Protein AF-A0AAN7NB11-F1 (afdb_monomer_lite)

Secondary structure (DSSP, 8-state):
-HHHHHHHHTTTS--HHHHHHHHHHHHHHHHHHHHHHHHHHHHHHHTS--HHHHHHHHHHHHHHHHHHHHHHHHHHHHHHHHH-TT-HHHHHHHHHHHHHHHHHHHHHHHHHHHHHHHHH---

Sequence (123 aa):
MQGHRAYLSSAPHYDFPRYRQLVHEITLAFSGISREVLHIAGRLRDELARPDLAQHLARLQEREQEKLQLTAQLQLARQQAQDQPDADAHQQEVRELKHKLIKTIEAISEILQDLKYDSEEVE

Structure (mmCIF, N/CA/C/O backbone):
data_AF-A0AAN7NB11-F1
#
_entry.id   AF-A0AAN7NB11-F1
#
loop_
_atom_site.group_PDB
_atom_site.id
_atom_site.type_symbol
_atom_site.label_atom_id
_atom_site.label_alt_id
_atom_site.label_comp_id
_atom_site.label_asym_id
_atom_site.label_entity_id
_atom_site.label_seq_id
_atom_site.pdbx_PDB_ins_code
_atom_site.Cartn_x
_atom_site.Cartn_y
_atom_site.Cartn_z
_atom_site.occupancy
_atom_site.B_iso_or_equiv
_atom_site.auth_seq_id
_atom_site.auth_comp_id
_atom_site.auth_asym_id
_atom_site.auth_atom_id
_atom_site.pdbx_PDB_model_num
ATOM 1 N N . MET A 1 1 ? 7.996 -6.768 -4.595 1.00 60.97 1 MET A N 1
ATOM 2 C CA . MET A 1 1 ? 7.052 -7.625 -5.346 1.00 60.97 1 MET A CA 1
ATOM 3 C C . MET A 1 1 ? 7.828 -8.620 -6.202 1.00 60.97 1 MET A C 1
ATOM 5 O O . MET A 1 1 ? 8.400 -8.217 -7.209 1.00 60.97 1 MET A O 1
ATOM 9 N N . GLN A 1 2 ? 7.893 -9.894 -5.796 1.00 74.81 2 GLN A N 1
ATOM 10 C CA . GLN A 1 2 ? 8.533 -10.951 -6.600 1.00 74.81 2 GLN A CA 1
ATOM 11 C C . GLN A 1 2 ? 7.797 -11.177 -7.934 1.00 74.81 2 GLN A C 1
ATOM 13 O O . GLN A 1 2 ? 8.450 -11.359 -8.955 1.00 74.81 2 GLN A O 1
ATOM 18 N N . GLY A 1 3 ? 6.465 -11.036 -7.947 1.00 82.38 3 GLY A N 1
ATOM 19 C CA . GLY A 1 3 ? 5.634 -11.164 -9.150 1.00 82.38 3 GLY A CA 1
ATOM 20 C C . GLY A 1 3 ? 6.011 -10.221 -10.293 1.00 82.38 3 GLY A C 1
ATOM 21 O O . GLY A 1 3 ? 6.249 -10.672 -11.405 1.00 82.38 3 GLY A O 1
ATOM 22 N N . HIS A 1 4 ? 6.148 -8.920 -10.017 1.00 85.38 4 HIS A N 1
ATOM 23 C CA . HIS A 1 4 ? 6.546 -7.948 -11.044 1.00 85.38 4 HIS A CA 1
ATOM 24 C C . HIS A 1 4 ? 7.981 -8.173 -11.545 1.00 85.38 4 HIS A C 1
ATOM 26 O O . HIS A 1 4 ? 8.272 -7.962 -12.715 1.00 85.38 4 HIS A O 1
ATOM 32 N N . ARG A 1 5 ? 8.895 -8.640 -10.681 1.00 83.88 5 ARG A N 1
ATOM 33 C CA . ARG A 1 5 ? 10.259 -8.989 -11.108 1.00 83.88 5 ARG A CA 1
ATOM 34 C C . ARG A 1 5 ? 10.254 -10.199 -12.046 1.00 83.88 5 ARG A C 1
ATOM 36 O O . ARG A 1 5 ? 10.965 -10.172 -13.042 1.00 83.88 5 ARG A O 1
ATOM 43 N N . ALA A 1 6 ? 9.444 -11.216 -11.743 1.00 85.88 6 ALA A N 1
ATOM 44 C CA . ALA A 1 6 ? 9.254 -12.374 -12.614 1.00 85.88 6 ALA A CA 1
ATOM 45 C C . ALA A 1 6 ? 8.643 -11.966 -13.968 1.00 85.88 6 ALA A C 1
ATOM 47 O O . ALA A 1 6 ? 9.131 -12.391 -15.012 1.00 85.88 6 ALA A O 1
ATOM 48 N N . TYR A 1 7 ? 7.651 -11.068 -13.953 1.00 88.00 7 TYR A N 1
ATOM 49 C CA . TYR A 1 7 ? 7.076 -10.478 -15.164 1.00 88.00 7 TYR A CA 1
ATOM 50 C C . TYR A 1 7 ? 8.137 -9.758 -16.010 1.00 88.00 7 TYR A C 1
ATOM 52 O O . TYR A 1 7 ? 8.332 -10.116 -17.168 1.00 88.00 7 TYR A O 1
ATOM 60 N N . LEU A 1 8 ? 8.908 -8.831 -15.430 1.00 87.19 8 LEU A N 1
ATOM 61 C CA . LEU A 1 8 ? 9.963 -8.120 -16.166 1.00 87.19 8 LEU A CA 1
ATOM 62 C C . 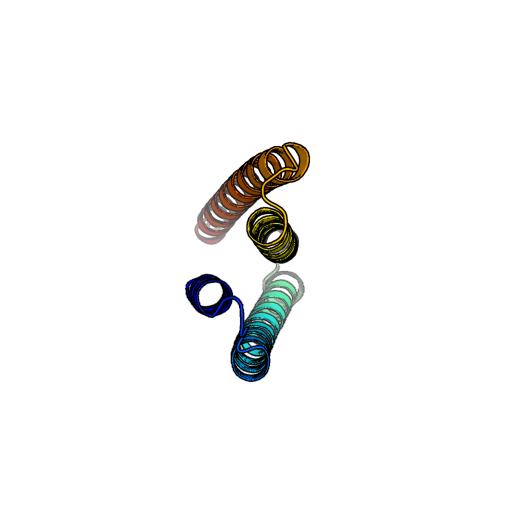LEU A 1 8 ? 11.059 -9.050 -16.705 1.00 87.19 8 LE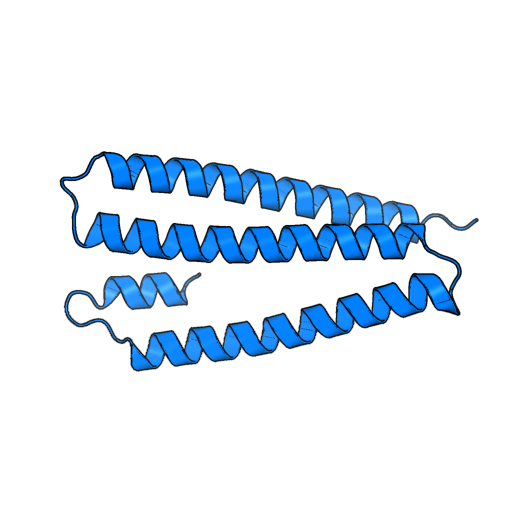U A C 1
ATOM 64 O O . LEU A 1 8 ? 11.594 -8.794 -17.780 1.00 87.19 8 LEU A O 1
ATOM 68 N N . SER A 1 9 ? 11.374 -10.139 -15.995 1.00 86.62 9 SER A N 1
ATOM 69 C CA . SER A 1 9 ? 12.369 -11.121 -16.449 1.00 86.62 9 SER A CA 1
ATOM 70 C C . SER A 1 9 ? 11.917 -11.973 -17.637 1.00 86.62 9 SER A C 1
ATOM 72 O O . SER A 1 9 ? 12.752 -12.628 -18.249 1.00 86.62 9 SER A O 1
ATOM 74 N N . SER A 1 10 ? 10.621 -11.961 -17.973 1.00 86.00 10 SER A N 1
ATOM 75 C CA . SER A 1 10 ? 10.086 -12.651 -19.157 1.00 86.00 10 SER A CA 1
ATOM 76 C C . SER A 1 10 ? 10.224 -11.847 -20.458 1.00 86.00 10 SER A C 1
ATOM 78 O O . SER A 1 10 ? 9.790 -12.304 -21.512 1.00 86.00 10 SER A O 1
ATOM 80 N N . ALA A 1 11 ? 10.858 -10.668 -20.414 1.00 82.12 11 ALA A N 1
ATOM 81 C CA . ALA A 1 11 ? 11.129 -9.866 -21.602 1.00 82.12 11 ALA A CA 1
ATOM 82 C C . ALA A 1 11 ? 11.929 -10.649 -22.674 1.00 82.12 11 ALA A C 1
ATOM 84 O O . ALA A 1 11 ? 12.807 -11.445 -22.333 1.00 82.12 11 ALA A O 1
ATOM 85 N N . PRO A 1 12 ? 11.665 -10.417 -23.975 1.00 80.88 12 PRO A N 1
ATOM 86 C CA . PRO A 1 12 ? 10.644 -9.510 -24.514 1.00 80.88 12 PRO A CA 1
ATOM 87 C C . PRO A 1 12 ? 9.221 -10.111 -24.536 1.00 80.88 12 PRO A C 1
ATOM 89 O O . PRO A 1 12 ? 8.258 -9.394 -24.791 1.00 80.88 12 PRO A O 1
ATOM 92 N N . HIS A 1 13 ? 9.062 -11.410 -24.260 1.00 87.25 13 HIS A N 1
ATOM 93 C CA . HIS A 1 13 ? 7.782 -12.128 -24.324 1.00 87.25 13 HIS A CA 1
ATOM 94 C C . HIS A 1 13 ? 7.068 -12.130 -22.969 1.00 87.25 13 HIS A C 1
ATOM 96 O O . HIS A 1 13 ? 6.939 -13.162 -22.309 1.00 87.25 13 HIS A O 1
ATOM 102 N N . TYR A 1 14 ? 6.613 -10.949 -22.560 1.00 86.38 14 TYR A N 1
ATOM 103 C CA . TYR A 1 14 ? 5.944 -10.736 -21.283 1.00 86.38 14 TYR A CA 1
ATOM 104 C C . TYR A 1 14 ? 4.758 -11.695 -21.047 1.00 86.38 14 TYR A C 1
ATOM 106 O O . TYR A 1 14 ? 3.793 -11.704 -21.813 1.00 86.38 14 TYR A O 1
ATOM 114 N N . ASP A 1 15 ? 4.775 -12.444 -19.936 1.00 89.94 15 ASP A N 1
ATOM 115 C CA . ASP A 1 15 ? 3.644 -13.287 -19.502 1.00 89.94 15 ASP A CA 1
ATOM 116 C C . ASP A 1 15 ? 2.571 -12.442 -18.790 1.00 89.94 15 ASP A C 1
ATOM 118 O O . ASP A 1 15 ? 2.385 -12.469 -17.565 1.00 89.94 15 ASP A O 1
ATOM 122 N N . PHE A 1 16 ? 1.886 -11.617 -19.582 1.00 88.31 16 PHE A N 1
ATOM 123 C CA . PHE A 1 16 ? 0.832 -10.730 -19.099 1.00 88.31 16 PHE A CA 1
ATOM 124 C C . PHE A 1 16 ? -0.364 -11.471 -18.472 1.00 88.31 16 PHE A C 1
ATOM 126 O O . PHE A 1 16 ? -0.829 -11.013 -17.425 1.00 88.31 16 PHE A O 1
ATOM 133 N N . PRO A 1 17 ? -0.868 -12.601 -19.021 1.00 91.50 17 PRO A N 1
ATOM 134 C CA . PRO A 1 17 ? -1.971 -13.338 -18.403 1.00 91.50 17 PRO A CA 1
ATOM 135 C C . PRO A 1 17 ? -1.665 -13.776 -16.969 1.00 91.50 17 PRO A C 1
ATOM 137 O O . PRO A 1 17 ? -2.463 -13.512 -16.065 1.00 91.50 17 PRO A O 1
ATOM 140 N N . ARG A 1 18 ? -0.486 -14.367 -16.732 1.00 89.38 18 ARG A N 1
ATOM 141 C CA . ARG A 1 18 ? -0.074 -14.801 -15.393 1.00 89.38 18 ARG A CA 1
ATOM 142 C C . ARG A 1 18 ? 0.118 -13.625 -14.444 1.00 89.38 18 ARG A C 1
ATOM 144 O O . ARG A 1 18 ? -0.313 -13.682 -13.293 1.00 89.38 18 ARG A O 1
ATOM 151 N N . TYR A 1 19 ? 0.748 -12.549 -14.916 1.00 88.50 19 TYR A N 1
ATOM 152 C CA . TYR A 1 19 ? 0.949 -11.353 -14.102 1.00 88.50 19 TYR A CA 1
ATOM 153 C C . TYR A 1 19 ? -0.380 -10.692 -13.716 1.00 88.50 19 TYR A C 1
ATOM 155 O O . TYR A 1 19 ? -0.581 -10.347 -12.552 1.00 88.50 19 TYR A O 1
ATOM 163 N N . ARG A 1 20 ? -1.320 -10.580 -14.661 1.00 90.38 20 ARG A N 1
ATOM 164 C CA . ARG A 1 20 ? -2.659 -10.032 -14.419 1.00 90.38 20 ARG A CA 1
ATOM 165 C C . ARG A 1 20 ? -3.420 -10.841 -13.374 1.00 90.38 20 ARG A C 1
ATOM 167 O O . ARG A 1 20 ? -4.044 -10.241 -12.502 1.00 90.38 20 ARG A O 1
ATOM 174 N N . GLN A 1 21 ? -3.373 -12.171 -13.452 1.00 91.62 21 GLN A N 1
ATOM 175 C CA . GLN A 1 21 ? -4.021 -13.030 -12.462 1.00 91.62 21 GLN A CA 1
ATOM 176 C C . GLN A 1 21 ? -3.439 -12.795 -11.063 1.00 91.62 21 GLN A C 1
ATOM 178 O O . GLN A 1 21 ? -4.191 -12.550 -10.123 1.00 91.62 21 GLN A O 1
ATOM 183 N N . LEU A 1 22 ? -2.109 -12.764 -10.943 1.00 89.88 22 LEU A N 1
ATOM 184 C CA . LEU A 1 22 ? -1.440 -12.488 -9.673 1.00 89.88 22 LEU A CA 1
ATOM 185 C C . LEU A 1 22 ? -1.822 -11.114 -9.099 1.00 89.88 22 LEU A C 1
ATOM 187 O O . LEU A 1 22 ? -2.106 -10.997 -7.909 1.00 89.88 22 LEU A O 1
ATOM 191 N N . VAL A 1 23 ? -1.836 -10.067 -9.933 1.00 89.06 23 VAL A N 1
ATOM 192 C CA . VAL A 1 23 ? -2.265 -8.723 -9.514 1.00 89.06 23 VAL A CA 1
ATOM 193 C C . VAL A 1 23 ? -3.707 -8.757 -9.020 1.00 89.06 23 VAL A C 1
ATOM 195 O O . VAL A 1 23 ? -3.987 -8.214 -7.957 1.00 89.06 23 VAL A O 1
ATOM 198 N N . HIS A 1 24 ? -4.603 -9.427 -9.745 1.00 89.00 24 HIS A N 1
ATOM 199 C CA . HIS A 1 24 ? -6.007 -9.536 -9.366 1.00 89.00 24 HIS A CA 1
ATOM 200 C C . HIS A 1 24 ? -6.199 -10.232 -8.011 1.00 89.00 24 HIS A C 1
ATOM 202 O O . HIS A 1 24 ? -6.904 -9.700 -7.155 1.00 89.00 24 HIS A O 1
ATOM 208 N N . GLU A 1 25 ? -5.538 -11.370 -7.786 1.00 91.38 25 GLU A N 1
ATOM 209 C CA . GLU A 1 25 ? -5.586 -12.104 -6.514 1.00 91.38 25 GLU A CA 1
ATOM 210 C C . GLU A 1 25 ? -5.103 -11.237 -5.342 1.00 91.38 25 GLU A C 1
ATOM 212 O O . GLU A 1 25 ? -5.772 -11.142 -4.310 1.00 91.38 25 GLU A O 1
ATOM 217 N N . ILE A 1 26 ? -3.986 -10.525 -5.525 1.00 88.44 26 ILE A N 1
ATOM 218 C CA . ILE A 1 26 ? -3.451 -9.602 -4.516 1.00 88.44 26 ILE A CA 1
ATOM 219 C C . ILE A 1 26 ? -4.419 -8.439 -4.267 1.00 88.44 26 ILE A C 1
ATOM 221 O O . ILE A 1 26 ? -4.655 -8.077 -3.114 1.00 88.44 26 ILE A O 1
ATOM 225 N N . THR A 1 27 ? -5.003 -7.855 -5.318 1.00 89.00 27 THR A N 1
ATOM 226 C CA . THR A 1 27 ? -5.982 -6.768 -5.188 1.00 89.00 27 THR A CA 1
ATOM 227 C C . THR A 1 27 ? -7.216 -7.222 -4.416 1.00 89.00 27 THR A C 1
ATOM 229 O O . THR A 1 27 ? -7.694 -6.478 -3.560 1.00 89.00 27 THR A O 1
ATOM 232 N N . LEU A 1 28 ? -7.720 -8.434 -4.665 1.00 91.25 28 LEU A N 1
ATOM 233 C CA . LEU A 1 28 ? -8.860 -8.976 -3.926 1.00 91.25 28 LEU A CA 1
ATOM 234 C C . LEU A 1 28 ? -8.536 -9.158 -2.442 1.00 91.25 28 LEU A C 1
ATOM 236 O O . LEU A 1 28 ? -9.312 -8.702 -1.600 1.00 91.25 28 LEU A O 1
ATOM 240 N N . ALA A 1 29 ? -7.384 -9.757 -2.126 1.00 91.56 29 ALA A N 1
ATOM 241 C CA . ALA A 1 29 ? -6.938 -9.951 -0.748 1.00 91.56 29 ALA A CA 1
ATOM 242 C C . ALA A 1 29 ? -6.783 -8.612 -0.009 1.00 91.56 29 ALA A C 1
ATOM 244 O O . ALA A 1 29 ? -7.344 -8.429 1.070 1.00 91.56 29 ALA A O 1
ATOM 245 N N . PHE A 1 30 ? -6.103 -7.640 -0.625 1.00 89.75 30 PHE A N 1
ATOM 246 C CA . PHE A 1 30 ? -5.935 -6.301 -0.058 1.00 89.75 30 PHE A CA 1
ATOM 247 C C . PHE A 1 30 ? -7.278 -5.590 0.155 1.00 89.75 30 PHE A C 1
ATOM 249 O O . PHE A 1 30 ? -7.511 -5.000 1.206 1.00 89.75 30 PHE A O 1
ATOM 256 N N . SER A 1 31 ? -8.196 -5.693 -0.811 1.00 90.75 31 SER A N 1
ATOM 257 C CA . SER A 1 31 ? -9.538 -5.109 -0.690 1.00 90.75 31 SER A CA 1
ATOM 258 C C . SER A 1 31 ? -10.342 -5.741 0.449 1.00 90.75 31 SER A C 1
ATOM 260 O O . SER A 1 31 ? -11.137 -5.056 1.086 1.00 90.75 31 SER A O 1
ATOM 262 N N . GLY A 1 32 ? -10.158 -7.042 0.698 1.00 94.38 32 GLY A N 1
ATOM 263 C CA . GLY A 1 32 ? -10.735 -7.735 1.850 1.00 94.38 32 GLY A CA 1
ATOM 264 C C . GLY A 1 32 ? -10.236 -7.148 3.166 1.00 94.38 32 GLY A C 1
ATOM 265 O O . GLY A 1 32 ? -11.038 -6.655 3.955 1.00 94.38 32 GLY A O 1
ATOM 266 N N . ILE A 1 33 ? -8.912 -7.092 3.331 1.00 93.94 33 ILE A N 1
ATOM 267 C CA . ILE A 1 33 ? -8.256 -6.548 4.529 1.00 93.94 33 ILE A CA 1
ATOM 268 C C . ILE A 1 33 ? -8.665 -5.087 4.772 1.00 93.94 33 ILE A C 1
ATOM 270 O O . ILE A 1 33 ? -8.996 -4.713 5.893 1.00 93.94 33 ILE A O 1
ATOM 274 N N . SER A 1 34 ? -8.693 -4.254 3.727 1.00 92.44 34 SER A N 1
ATOM 275 C CA . SER A 1 34 ? -9.089 -2.844 3.845 1.00 92.44 34 SER A CA 1
ATOM 276 C C . SER A 1 34 ? -10.523 -2.690 4.369 1.00 92.44 34 SER A C 1
ATOM 278 O O . SER A 1 34 ? -10.769 -1.885 5.267 1.00 92.44 34 SER A O 1
ATOM 280 N N . ARG A 1 35 ? -11.465 -3.521 3.898 1.00 94.88 35 ARG A N 1
ATOM 281 C CA . ARG A 1 35 ? -12.842 -3.533 4.423 1.00 94.88 35 ARG A CA 1
ATOM 282 C C . ARG A 1 35 ? -12.909 -3.955 5.887 1.00 94.88 35 ARG A C 1
ATOM 284 O O . ARG A 1 35 ? -13.667 -3.352 6.642 1.00 94.88 35 ARG A O 1
ATOM 291 N N . GLU A 1 36 ? -12.135 -4.958 6.289 1.00 96.44 36 GLU A N 1
ATOM 292 C CA . GLU A 1 36 ? -12.075 -5.398 7.688 1.00 96.44 36 GLU A CA 1
ATOM 293 C C . GLU A 1 36 ? -11.538 -4.291 8.601 1.00 96.44 36 GLU A C 1
ATOM 295 O O . GLU A 1 36 ? -12.131 -4.010 9.639 1.00 96.44 36 GLU A O 1
ATOM 300 N N . VAL A 1 37 ? -10.482 -3.588 8.185 1.00 94.69 37 VAL A N 1
ATOM 301 C CA . VAL A 1 37 ? -9.939 -2.453 8.947 1.00 94.69 37 VAL A CA 1
ATOM 302 C C . VAL A 1 37 ? -10.951 -1.312 9.061 1.00 94.69 37 VAL A C 1
ATOM 304 O O . VAL A 1 37 ? -11.124 -0.764 10.147 1.00 94.69 37 VAL A O 1
ATOM 307 N N . LEU A 1 38 ? -11.662 -0.973 7.980 1.00 92.56 38 LEU A N 1
ATOM 308 C CA . LEU A 1 38 ? -12.721 0.044 8.022 1.00 92.56 38 LEU A CA 1
ATOM 309 C C . LEU A 1 38 ? -13.868 -0.361 8.956 1.00 92.56 38 LEU A C 1
ATOM 311 O O . LEU A 1 38 ? -14.414 0.481 9.668 1.00 92.56 38 LEU A O 1
ATOM 315 N N . HIS A 1 39 ? -14.213 -1.648 8.984 1.00 95.88 39 HIS A N 1
ATOM 316 C CA . HIS A 1 39 ? -15.201 -2.172 9.917 1.00 95.88 39 HIS A CA 1
ATOM 317 C C . HIS A 1 39 ? -14.728 -2.041 11.373 1.00 95.88 39 HIS A C 1
ATOM 319 O O . HIS A 1 39 ? -15.481 -1.545 12.209 1.00 95.88 39 HIS A O 1
ATOM 325 N N . ILE A 1 40 ? -13.475 -2.404 11.672 1.00 95.19 40 ILE A N 1
ATOM 326 C CA . ILE A 1 40 ? -12.875 -2.236 13.007 1.00 95.19 40 ILE A CA 1
ATOM 327 C C . ILE A 1 40 ? -12.872 -0.758 13.419 1.00 95.19 40 ILE A C 1
ATOM 329 O O . ILE A 1 40 ? -13.276 -0.441 14.535 1.00 95.19 40 ILE A O 1
ATOM 333 N N . ALA A 1 41 ? -12.487 0.151 12.518 1.00 93.88 41 ALA A N 1
ATOM 334 C CA . ALA A 1 41 ? -12.505 1.590 12.778 1.00 93.88 41 ALA A CA 1
ATOM 335 C C . ALA A 1 41 ? -13.919 2.104 13.106 1.00 93.88 41 ALA A C 1
ATOM 337 O O . ALA A 1 41 ? -14.083 2.920 14.011 1.00 93.88 41 ALA A O 1
ATOM 338 N N . GLY A 1 42 ? -14.945 1.591 12.417 1.00 93.81 42 GLY A N 1
ATOM 339 C CA . GLY A 1 42 ? -16.345 1.876 12.738 1.00 93.81 42 GLY A CA 1
ATOM 340 C C . GLY A 1 42 ? -16.713 1.436 14.154 1.00 93.81 42 GLY A C 1
ATOM 341 O O . GLY A 1 42 ? -17.214 2.238 14.934 1.00 93.81 42 GLY A O 1
ATOM 342 N N . ARG A 1 43 ? -16.381 0.197 14.530 1.00 96.06 43 ARG A N 1
ATOM 343 C CA . ARG A 1 43 ? -16.657 -0.327 15.879 1.00 96.06 43 ARG A CA 1
ATOM 344 C C . ARG A 1 43 ? -15.917 0.439 16.975 1.00 96.06 43 ARG A C 1
ATOM 346 O O . ARG A 1 43 ? -16.497 0.721 18.018 1.00 96.06 43 ARG A O 1
ATOM 353 N N . LEU A 1 44 ? -14.660 0.819 16.741 1.00 94.62 44 LEU A N 1
ATOM 354 C CA . LEU A 1 44 ? -13.883 1.623 17.689 1.00 94.62 44 LEU A CA 1
ATOM 355 C C . LEU A 1 44 ? -14.560 2.963 17.985 1.00 94.62 44 LEU A C 1
ATOM 357 O O . LEU A 1 44 ? -14.697 3.341 19.146 1.00 94.62 44 LEU A O 1
ATOM 361 N N . ARG A 1 45 ? -15.043 3.643 16.943 1.00 93.06 45 ARG A N 1
ATOM 362 C CA . ARG A 1 45 ? -15.744 4.921 17.080 1.00 93.06 45 ARG A CA 1
ATOM 363 C C . ARG A 1 45 ? -17.132 4.767 17.706 1.00 93.06 45 ARG A C 1
ATOM 365 O O . ARG A 1 45 ? -17.477 5.538 18.594 1.00 93.06 45 ARG A O 1
ATOM 372 N N . ASP A 1 46 ? -17.913 3.802 17.227 1.00 93.88 46 ASP A N 1
ATOM 373 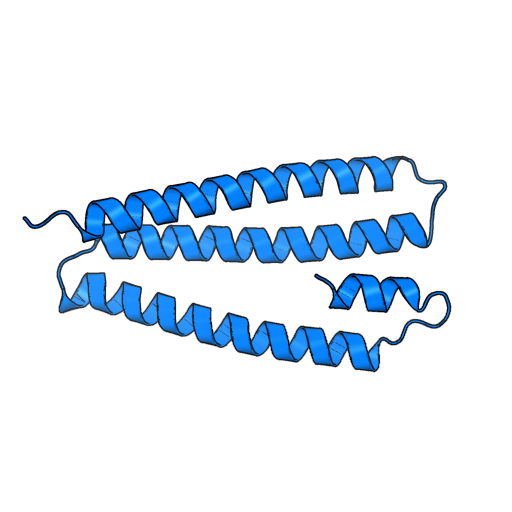C CA . ASP A 1 46 ? -19.360 3.758 17.460 1.00 93.88 46 ASP A CA 1
ATOM 374 C C . ASP A 1 46 ? -19.750 2.854 18.652 1.00 93.88 46 ASP A C 1
ATOM 376 O O . ASP A 1 46 ? -20.750 3.117 19.315 1.00 93.88 46 ASP A O 1
ATOM 380 N N . GLU A 1 47 ? -18.965 1.810 18.957 1.00 94.50 47 GLU A N 1
ATOM 381 C CA . GLU A 1 47 ? -19.256 0.834 20.027 1.00 94.50 47 GLU A CA 1
ATOM 382 C C . GLU A 1 47 ? -18.324 0.966 21.238 1.00 94.50 47 GLU A C 1
ATOM 384 O O . GLU A 1 47 ? -18.753 0.746 22.369 1.00 94.50 47 GLU A O 1
ATOM 389 N N . LEU A 1 48 ? -17.046 1.287 21.012 1.00 90.75 48 LEU A N 1
ATOM 390 C CA . LEU A 1 48 ? -16.004 1.228 22.047 1.00 90.75 48 LEU A CA 1
ATOM 391 C C . LEU A 1 48 ? -15.589 2.602 22.585 1.00 90.75 48 LEU A C 1
ATOM 393 O O . LEU A 1 48 ? -14.752 2.658 23.477 1.00 90.75 48 LEU A O 1
ATOM 397 N N . ALA A 1 49 ? -16.166 3.689 22.062 1.00 92.44 49 ALA A N 1
ATOM 398 C CA . ALA A 1 49 ? -15.838 5.068 22.435 1.00 92.44 49 ALA A CA 1
ATOM 399 C C . ALA A 1 49 ? -14.333 5.401 22.332 1.00 92.44 49 ALA A C 1
ATOM 401 O O . ALA A 1 49 ? -13.818 6.214 23.092 1.00 92.44 49 ALA A O 1
ATOM 402 N N . ARG A 1 50 ? -13.642 4.803 21.351 1.00 94.12 50 ARG A N 1
ATOM 403 C CA . ARG A 1 50 ? -12.219 5.019 21.038 1.00 94.12 50 ARG A CA 1
ATOM 404 C C . ARG A 1 50 ? -12.040 5.690 19.664 1.00 94.12 50 ARG A C 1
ATOM 406 O O . ARG A 1 50 ? -11.569 5.054 18.711 1.00 94.12 50 ARG A O 1
ATOM 413 N N . PRO A 1 51 ? -12.481 6.955 19.492 1.00 93.69 51 PRO A N 1
ATOM 414 C CA . PRO A 1 51 ? -12.349 7.674 18.224 1.00 93.69 51 PRO A CA 1
ATOM 415 C C . PRO A 1 51 ? -10.886 7.976 17.856 1.00 93.69 51 PRO A C 1
ATOM 417 O O . PRO A 1 51 ? -10.580 8.101 16.672 1.00 93.69 51 PRO A O 1
ATOM 420 N N . ASP A 1 52 ? -9.997 8.043 18.848 1.00 93.88 52 ASP A 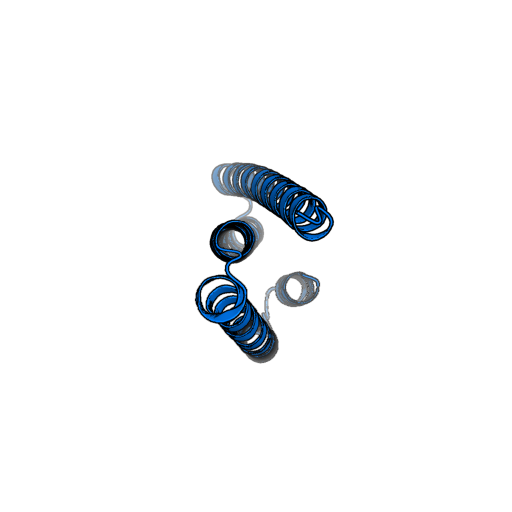N 1
ATOM 421 C CA . ASP A 1 52 ? -8.537 8.118 18.728 1.00 93.88 52 ASP A CA 1
ATOM 422 C C . ASP A 1 52 ? -7.984 6.950 17.893 1.00 93.88 52 ASP A C 1
ATOM 424 O O . ASP A 1 52 ? -7.393 7.152 16.828 1.00 93.88 52 ASP A O 1
ATOM 428 N N . LEU A 1 53 ? -8.287 5.712 18.295 1.00 95.19 53 LEU A N 1
ATOM 429 C CA . LEU A 1 53 ? -7.841 4.509 17.589 1.00 95.19 53 LEU A CA 1
ATOM 430 C C . LEU A 1 53 ? -8.473 4.406 16.194 1.00 95.19 53 LEU A C 1
ATOM 432 O O . LEU A 1 53 ? -7.817 4.004 15.228 1.00 95.19 53 LEU A O 1
ATOM 436 N N . ALA A 1 54 ? -9.740 4.812 16.055 1.00 95.44 54 ALA A N 1
ATOM 437 C CA . ALA A 1 54 ? -10.408 4.867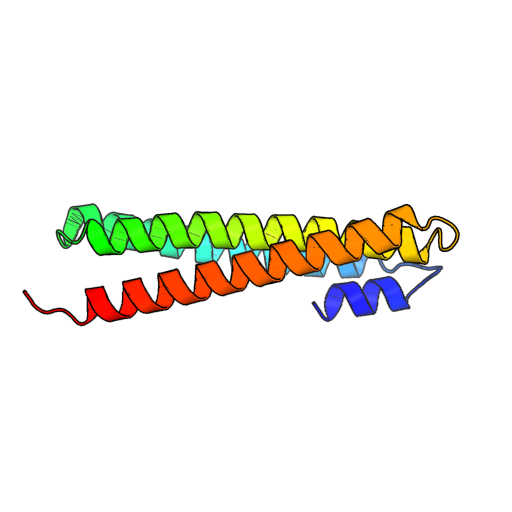 14.757 1.00 95.44 54 ALA A CA 1
ATOM 438 C C . ALA A 1 54 ? -9.725 5.859 13.794 1.00 95.44 54 ALA A C 1
ATOM 440 O O . ALA A 1 54 ? -9.596 5.570 12.601 1.00 95.44 54 ALA A O 1
ATOM 441 N N . GLN A 1 55 ? -9.252 7.003 14.298 1.00 95.25 55 GLN A N 1
ATOM 442 C CA . GLN A 1 55 ? -8.527 7.997 13.506 1.00 95.25 55 GLN A CA 1
ATOM 443 C C . GLN A 1 55 ? -7.168 7.469 13.033 1.00 95.25 55 GLN A C 1
ATOM 445 O O . GLN A 1 55 ? -6.807 7.674 11.869 1.00 95.25 55 GLN A O 1
ATOM 450 N N . HIS A 1 56 ? -6.433 6.750 13.885 1.00 96.50 56 HIS A N 1
ATOM 451 C CA . HIS A 1 56 ? -5.184 6.093 13.485 1.00 96.50 56 HIS A CA 1
ATOM 452 C C . HIS A 1 56 ? -5.405 5.071 12.373 1.00 96.50 56 HIS A C 1
ATOM 454 O O . HIS A 1 56 ? -4.675 5.081 11.382 1.00 96.50 56 HIS A O 1
ATOM 460 N N . LEU A 1 57 ? -6.454 4.247 12.466 1.00 95.94 57 LEU A N 1
ATOM 461 C CA . LEU A 1 57 ? -6.798 3.294 11.405 1.00 95.94 57 LEU A CA 1
ATOM 462 C C . LEU A 1 57 ? -7.196 3.977 10.090 1.00 95.94 57 LEU A C 1
ATOM 464 O O . LEU A 1 57 ? -6.846 3.478 9.019 1.00 95.94 57 LEU A O 1
ATOM 468 N N . ALA A 1 58 ? -7.886 5.119 10.143 1.00 94.44 58 ALA A N 1
ATOM 469 C CA . ALA A 1 58 ? -8.208 5.896 8.946 1.00 94.44 58 ALA A CA 1
ATOM 470 C C . ALA A 1 58 ? -6.936 6.439 8.269 1.00 94.44 58 ALA A C 1
ATOM 472 O O . ALA A 1 58 ? -6.726 6.211 7.076 1.00 94.44 58 ALA A O 1
ATOM 473 N N . ARG A 1 59 ? -6.036 7.061 9.044 1.00 95.94 59 ARG A N 1
ATOM 474 C CA . ARG A 1 59 ? -4.728 7.535 8.553 1.00 95.94 59 ARG A CA 1
ATOM 475 C C . ARG A 1 59 ? -3.888 6.387 7.992 1.00 95.94 59 ARG A C 1
ATOM 477 O O . ARG A 1 59 ? -3.241 6.543 6.958 1.00 95.94 59 ARG A O 1
ATOM 484 N N . LEU A 1 60 ? -3.910 5.227 8.648 1.00 96.50 60 LEU A N 1
ATOM 485 C CA . LEU A 1 60 ? -3.221 4.025 8.186 1.00 96.50 60 LEU A CA 1
ATOM 486 C C . LEU A 1 60 ? -3.746 3.576 6.817 1.00 96.50 60 LEU A C 1
ATOM 488 O O . LEU A 1 60 ? -2.945 3.309 5.924 1.00 96.50 60 LEU A O 1
ATOM 492 N N . GLN A 1 61 ? -5.069 3.537 6.625 1.00 95.12 61 GLN A N 1
ATOM 493 C CA . GLN A 1 61 ? -5.680 3.181 5.339 1.00 95.12 61 GLN A CA 1
ATOM 494 C C . GLN A 1 61 ? -5.283 4.147 4.218 1.00 95.12 61 GLN A C 1
ATOM 496 O O . GLN A 1 61 ? -4.932 3.697 3.127 1.00 95.12 61 GLN A O 1
ATOM 501 N N . GLU A 1 62 ? -5.268 5.454 4.484 1.00 95.56 62 GLU A N 1
ATOM 502 C CA . GLU A 1 62 ? -4.824 6.458 3.509 1.00 95.56 62 GLU A CA 1
ATOM 503 C C . GLU A 1 62 ? -3.368 6.229 3.081 1.00 95.56 62 GLU A C 1
ATOM 505 O O . GLU A 1 62 ? -3.055 6.225 1.887 1.00 95.56 62 GLU A O 1
ATOM 510 N N . ARG A 1 63 ? -2.469 5.974 4.040 1.00 97.19 63 ARG A N 1
ATOM 511 C CA . ARG A 1 63 ? -1.054 5.719 3.737 1.00 97.19 63 ARG A CA 1
ATOM 512 C C . ARG A 1 63 ? -0.828 4.384 3.041 1.00 97.19 63 ARG A C 1
ATOM 514 O O . ARG A 1 63 ? 0.013 4.297 2.148 1.00 97.19 63 ARG A O 1
ATOM 521 N N . GLU A 1 64 ? -1.579 3.350 3.399 1.00 95.19 64 GLU A N 1
ATOM 522 C CA . GLU A 1 64 ? -1.542 2.058 2.713 1.00 95.19 64 GLU A CA 1
ATOM 523 C C . GLU A 1 64 ? -2.032 2.175 1.258 1.00 95.19 64 GLU A C 1
ATOM 525 O O . GLU A 1 64 ? -1.418 1.609 0.346 1.00 95.19 64 GLU A O 1
ATOM 530 N N . GLN A 1 65 ? -3.068 2.982 1.008 1.00 93.62 65 GLN A N 1
ATOM 531 C CA . GLN A 1 65 ? -3.525 3.310 -0.343 1.00 93.62 65 GLN A CA 1
ATOM 532 C C . GLN A 1 65 ? -2.459 4.088 -1.133 1.00 93.62 65 GLN A C 1
ATOM 534 O O . GLN A 1 65 ? -2.171 3.739 -2.282 1.00 93.62 65 GLN A O 1
ATOM 539 N N . GLU A 1 66 ? -1.830 5.096 -0.524 1.00 95.69 66 GLU A N 1
ATOM 540 C CA . GLU A 1 66 ? -0.725 5.851 -1.128 1.00 95.69 66 GLU A CA 1
ATOM 541 C C . GLU A 1 66 ? 0.459 4.928 -1.470 1.00 95.69 66 GLU A C 1
ATOM 543 O O . GLU A 1 66 ? 0.977 4.955 -2.591 1.00 95.69 66 GLU A O 1
ATOM 548 N N . LYS A 1 67 ? 0.846 4.032 -0.551 1.00 95.50 67 LYS A N 1
ATOM 549 C CA . LYS A 1 67 ? 1.906 3.032 -0.762 1.00 95.50 67 LYS A CA 1
ATOM 550 C C . LYS A 1 67 ? 1.596 2.138 -1.961 1.00 95.50 67 LYS A C 1
ATOM 552 O O . LYS A 1 67 ? 2.491 1.843 -2.763 1.00 95.50 67 LYS A O 1
ATOM 557 N N . LEU A 1 68 ? 0.342 1.702 -2.099 1.00 93.06 68 LEU A N 1
ATOM 558 C CA . LEU A 1 68 ? -0.103 0.875 -3.219 1.00 93.06 68 LEU A CA 1
ATOM 559 C C . LEU A 1 68 ? 0.001 1.633 -4.552 1.00 93.06 68 LEU A C 1
ATOM 561 O O . LEU A 1 68 ? 0.554 1.097 -5.516 1.00 93.06 68 LEU A O 1
ATOM 565 N N . GLN A 1 69 ? -0.453 2.888 -4.596 1.00 93.62 69 GLN A N 1
ATOM 566 C CA . GLN A 1 69 ? -0.360 3.744 -5.783 1.00 93.62 69 GLN A CA 1
ATOM 567 C C . GLN A 1 69 ? 1.095 4.005 -6.193 1.00 93.62 69 GLN A C 1
ATOM 569 O O . GLN A 1 69 ? 1.450 3.802 -7.356 1.00 93.62 69 GLN A O 1
ATOM 574 N N . LEU A 1 70 ? 1.958 4.379 -5.244 1.00 95.56 70 LEU A N 1
ATOM 575 C CA . LEU A 1 70 ? 3.388 4.590 -5.489 1.00 95.56 70 LEU A CA 1
ATOM 576 C C . LEU A 1 70 ? 4.080 3.307 -5.960 1.00 95.56 70 LEU A C 1
ATOM 578 O O . LEU A 1 70 ? 4.943 3.352 -6.836 1.00 95.56 70 LEU A O 1
ATOM 582 N N . THR A 1 71 ? 3.683 2.150 -5.424 1.00 93.38 71 THR A N 1
ATOM 583 C CA . THR A 1 71 ? 4.202 0.852 -5.872 1.00 93.38 71 THR A CA 1
ATOM 584 C C . THR A 1 71 ? 3.834 0.579 -7.329 1.00 93.38 71 THR A C 1
ATOM 586 O O . THR A 1 71 ? 4.696 0.131 -8.083 1.00 93.38 71 THR A O 1
ATOM 589 N N . ALA A 1 72 ? 2.596 0.863 -7.742 1.00 91.31 72 ALA A N 1
ATOM 590 C CA . ALA A 1 72 ? 2.162 0.701 -9.130 1.00 91.31 72 ALA A CA 1
ATOM 591 C C . ALA A 1 72 ? 2.901 1.664 -10.077 1.00 91.31 72 ALA A C 1
ATOM 593 O O . ALA A 1 72 ? 3.429 1.233 -11.100 1.00 91.31 72 ALA A O 1
ATOM 594 N N . GLN A 1 73 ? 3.025 2.942 -9.705 1.00 93.50 73 GLN A N 1
ATOM 595 C CA . GLN A 1 73 ? 3.793 3.930 -10.476 1.00 93.50 73 GLN A CA 1
ATOM 596 C C . GLN A 1 73 ? 5.259 3.504 -10.628 1.00 93.50 73 GLN A C 1
ATOM 598 O O . GLN A 1 73 ? 5.808 3.512 -11.725 1.00 93.50 73 GLN A O 1
ATOM 603 N N . LEU A 1 74 ? 5.881 3.037 -9.542 1.00 93.69 74 LEU A N 1
ATOM 604 C CA . LEU A 1 74 ? 7.262 2.559 -9.558 1.00 93.69 74 LEU A CA 1
ATOM 605 C C . LEU A 1 74 ? 7.443 1.315 -10.438 1.00 93.69 74 LEU A C 1
ATOM 607 O O . LEU A 1 74 ? 8.512 1.123 -11.016 1.00 93.69 74 LEU A O 1
ATOM 611 N N . GLN A 1 75 ? 6.436 0.445 -10.517 1.00 90.94 75 GLN A N 1
ATOM 612 C CA . GLN A 1 75 ? 6.456 -0.707 -11.418 1.00 90.94 75 GLN A CA 1
ATOM 613 C C . GLN A 1 75 ? 6.443 -0.264 -12.884 1.00 90.94 75 GLN A C 1
ATOM 615 O O . GLN A 1 75 ? 7.306 -0.706 -13.641 1.00 90.94 75 GLN A O 1
ATOM 620 N N . LEU A 1 76 ? 5.553 0.665 -13.244 1.00 90.94 76 LEU A N 1
ATOM 621 C CA . LEU A 1 76 ? 5.464 1.230 -14.593 1.00 90.94 76 LEU A CA 1
ATOM 622 C C . LEU A 1 76 ? 6.756 1.948 -14.999 1.00 90.94 76 LEU A C 1
ATOM 624 O O . LEU A 1 76 ? 7.319 1.632 -16.044 1.00 90.94 76 LEU A O 1
ATOM 628 N N . ALA A 1 77 ? 7.281 2.829 -14.143 1.00 91.50 77 ALA A N 1
ATOM 629 C CA . ALA A 1 77 ? 8.518 3.562 -14.417 1.00 91.50 77 ALA A CA 1
ATOM 630 C C . ALA A 1 77 ? 9.724 2.619 -14.603 1.00 91.50 77 ALA A C 1
ATOM 632 O O . ALA A 1 77 ? 10.589 2.850 -15.443 1.00 91.50 77 ALA A O 1
ATOM 633 N N . ARG A 1 78 ? 9.777 1.502 -13.858 1.00 90.06 78 ARG A N 1
ATOM 634 C CA . ARG A 1 78 ? 10.816 0.471 -14.047 1.00 90.06 78 ARG A CA 1
ATOM 635 C C . ARG A 1 78 ? 10.671 -0.280 -15.361 1.00 90.06 78 ARG A C 1
ATOM 637 O O . ARG A 1 78 ? 11.689 -0.596 -15.964 1.00 90.06 78 ARG A O 1
ATOM 644 N N . GLN A 1 79 ? 9.443 -0.599 -15.763 1.00 89.62 79 GLN A N 1
ATOM 645 C CA . GLN A 1 79 ? 9.195 -1.242 -17.048 1.00 89.62 79 GLN A CA 1
ATOM 646 C C . GLN A 1 79 ? 9.619 -0.312 -18.193 1.00 89.62 79 GLN A C 1
ATOM 648 O O . GLN A 1 79 ? 10.381 -0.728 -19.056 1.00 89.62 79 GLN A O 1
ATOM 653 N N . GLN A 1 80 ? 9.234 0.966 -18.136 1.00 88.94 80 GLN A N 1
ATOM 654 C CA . GLN A 1 80 ? 9.643 1.979 -19.114 1.00 88.94 80 GLN A CA 1
ATOM 655 C C . GLN A 1 80 ? 11.163 2.144 -19.181 1.00 88.94 80 GLN A C 1
ATOM 657 O O . GLN A 1 80 ? 11.723 2.125 -20.267 1.00 88.94 80 GLN A O 1
ATOM 662 N N . ALA A 1 81 ? 11.847 2.218 -18.035 1.00 88.31 81 ALA A N 1
ATOM 663 C CA . ALA A 1 81 ? 13.308 2.289 -17.997 1.00 88.31 81 ALA A CA 1
ATOM 664 C C . ALA A 1 81 ? 13.998 1.036 -18.577 1.00 88.31 81 ALA A C 1
ATOM 666 O O . ALA A 1 81 ? 15.135 1.124 -19.033 1.00 88.31 81 ALA A O 1
ATOM 667 N N . GLN A 1 82 ? 13.343 -0.131 -18.531 1.00 85.75 82 GLN A N 1
ATOM 668 C CA . GLN A 1 82 ? 13.851 -1.370 -19.127 1.00 85.75 82 GLN A CA 1
ATOM 669 C C . GLN A 1 82 ? 13.607 -1.409 -20.642 1.00 85.75 82 GLN A C 1
ATOM 671 O O . GLN A 1 82 ? 14.491 -1.823 -21.388 1.00 85.75 82 GLN A O 1
ATOM 676 N N . ASP A 1 83 ? 12.426 -0.976 -21.085 1.00 86.38 83 ASP A N 1
ATOM 677 C CA . ASP A 1 83 ? 12.040 -0.953 -22.498 1.00 86.38 83 ASP A CA 1
ATOM 678 C C . ASP A 1 83 ? 12.714 0.210 -23.265 1.00 86.38 83 ASP A C 1
ATOM 680 O O . ASP A 1 83 ? 12.917 0.115 -24.475 1.00 86.38 83 ASP A O 1
ATOM 684 N N . GLN A 1 84 ? 13.075 1.301 -22.574 1.00 84.94 84 GLN A N 1
ATOM 685 C CA . GLN A 1 84 ? 13.687 2.522 -23.121 1.00 84.94 84 GLN A CA 1
ATOM 686 C C . GLN A 1 84 ? 14.858 3.009 -22.235 1.00 84.94 84 GLN A C 1
ATOM 688 O O . GLN A 1 84 ? 14.706 3.954 -21.454 1.00 84.94 84 GLN A O 1
ATOM 693 N N . PRO A 1 85 ? 16.044 2.379 -22.334 1.00 75.75 85 PRO A N 1
ATOM 694 C CA . PRO A 1 85 ? 17.170 2.653 -21.436 1.00 75.75 85 PRO A CA 1
ATOM 695 C C . PRO A 1 85 ? 17.861 4.011 -21.656 1.00 75.75 85 PRO A C 1
ATOM 697 O O . PRO A 1 85 ? 18.537 4.482 -20.744 1.00 75.75 85 PRO A O 1
ATOM 700 N N . ASP A 1 86 ? 17.680 4.654 -22.815 1.00 76.69 86 ASP A N 1
ATOM 701 C CA . ASP A 1 86 ? 18.379 5.900 -23.188 1.00 76.69 86 ASP A CA 1
ATOM 702 C C . ASP A 1 86 ? 17.777 7.175 -22.563 1.00 76.69 86 ASP A C 1
ATOM 704 O O . ASP A 1 86 ? 18.302 8.275 -22.736 1.00 76.69 86 ASP A O 1
ATOM 708 N N . ALA A 1 87 ? 16.664 7.057 -21.836 1.00 75.56 87 ALA A N 1
ATOM 709 C CA . ALA A 1 87 ? 15.990 8.190 -21.216 1.00 75.56 87 ALA A CA 1
ATOM 710 C C . ALA A 1 87 ? 16.367 8.321 -19.729 1.00 75.56 87 ALA A C 1
ATOM 712 O O . ALA A 1 87 ? 15.733 7.734 -18.847 1.00 75.56 87 ALA A O 1
ATOM 713 N N . ASP A 1 88 ? 17.356 9.175 -19.442 1.00 75.38 88 ASP A N 1
ATOM 714 C CA . ASP A 1 88 ? 17.798 9.534 -18.080 1.00 75.38 88 ASP A CA 1
ATOM 715 C C . ASP A 1 88 ? 16.638 9.966 -17.157 1.00 75.38 88 ASP A C 1
ATOM 717 O O . ASP A 1 88 ? 16.660 9.726 -15.945 1.00 75.38 88 ASP A O 1
ATOM 721 N N . ALA A 1 89 ? 15.577 10.540 -17.735 1.00 78.31 89 ALA A N 1
ATOM 722 C CA . ALA A 1 89 ? 14.357 10.926 -17.030 1.00 78.31 89 ALA A CA 1
ATOM 723 C C . ALA A 1 89 ? 13.681 9.745 -16.303 1.00 78.31 89 ALA A C 1
ATOM 725 O O . ALA A 1 89 ? 13.245 9.903 -15.161 1.00 78.31 89 ALA A O 1
ATOM 726 N N . HIS A 1 90 ? 13.658 8.546 -16.898 1.00 78.62 90 HIS A N 1
ATOM 727 C CA . HIS A 1 90 ? 13.036 7.370 -16.277 1.00 78.62 90 HIS A CA 1
ATOM 728 C C . HIS A 1 90 ? 13.842 6.860 -15.079 1.00 78.62 90 HIS A C 1
ATOM 730 O O . HIS A 1 90 ? 13.272 6.397 -14.087 1.00 78.62 90 HIS A O 1
ATOM 736 N N . GLN A 1 91 ? 15.174 6.983 -15.112 1.00 82.31 91 GLN A N 1
ATOM 737 C CA . GLN A 1 91 ? 15.998 6.626 -13.956 1.00 82.31 91 GLN A CA 1
ATOM 738 C C . GLN A 1 91 ? 15.774 7.579 -12.782 1.00 82.31 91 GLN A C 1
ATOM 740 O O . GLN A 1 91 ? 15.726 7.131 -11.630 1.00 82.31 91 GLN A O 1
ATOM 745 N N . GLN A 1 92 ? 15.634 8.875 -13.063 1.00 88.44 92 GLN A N 1
ATOM 746 C CA . GLN A 1 92 ? 15.355 9.878 -12.043 1.00 88.44 92 GLN A CA 1
ATOM 747 C C . GLN A 1 92 ? 13.971 9.663 -11.415 1.00 88.44 92 GLN A C 1
ATOM 749 O O . GLN A 1 92 ? 13.863 9.584 -10.190 1.00 88.44 92 GLN A O 1
ATOM 754 N N . GLU A 1 93 ? 12.940 9.435 -12.229 1.00 91.56 93 GLU A N 1
ATOM 755 C CA . GLU A 1 93 ? 11.584 9.127 -11.761 1.00 91.56 93 GLU A CA 1
ATOM 756 C C . GLU A 1 93 ? 11.555 7.886 -10.849 1.00 91.56 93 GLU A C 1
ATOM 758 O O . GLU A 1 93 ? 10.985 7.909 -9.754 1.00 91.56 93 GLU A O 1
ATOM 763 N N . VAL A 1 94 ? 12.259 6.810 -11.225 1.00 92.38 94 VAL A N 1
ATOM 764 C CA . VAL A 1 94 ? 12.387 5.603 -10.391 1.00 92.38 94 VAL A CA 1
ATOM 765 C C . VAL A 1 94 ? 13.031 5.910 -9.032 1.00 92.38 94 VAL A C 1
ATOM 767 O O . VAL A 1 94 ? 12.636 5.319 -8.020 1.00 92.38 94 VAL A O 1
ATOM 770 N N . ARG A 1 95 ? 14.035 6.795 -8.973 1.00 93.00 95 ARG A N 1
ATOM 771 C CA . ARG A 1 95 ? 14.699 7.187 -7.714 1.00 93.00 95 ARG A CA 1
ATOM 772 C C .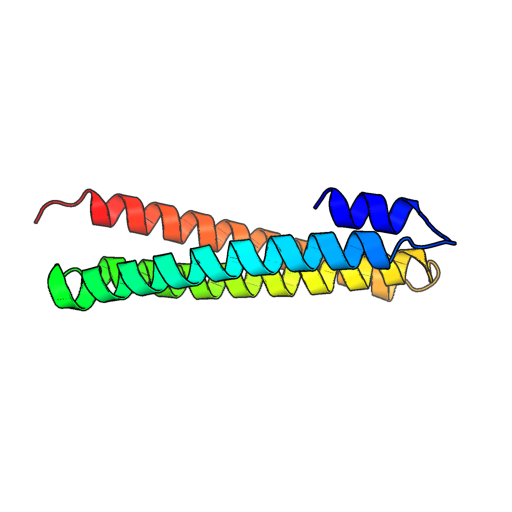 ARG A 1 95 ? 13.779 8.014 -6.820 1.00 93.00 95 ARG A C 1
ATOM 774 O O . ARG A 1 95 ? 13.765 7.791 -5.607 1.00 93.00 95 ARG A O 1
ATOM 781 N N . GLU A 1 96 ? 13.005 8.920 -7.402 1.00 95.44 96 GLU A N 1
ATOM 782 C CA . GLU A 1 96 ? 12.046 9.758 -6.679 1.00 95.44 96 GLU A CA 1
ATOM 783 C C . GLU A 1 96 ? 10.885 8.939 -6.120 1.00 95.44 96 GLU A C 1
ATOM 785 O O . GLU A 1 96 ? 10.566 9.046 -4.935 1.00 95.44 96 GLU A O 1
ATOM 790 N N . LEU A 1 97 ? 10.301 8.055 -6.932 1.00 96.06 97 LEU A N 1
ATOM 791 C CA . LEU A 1 97 ? 9.230 7.156 -6.499 1.00 96.06 97 LEU A CA 1
ATOM 792 C C . LEU A 1 97 ? 9.698 6.211 -5.386 1.00 96.06 97 LEU A C 1
ATOM 794 O O . LEU A 1 97 ? 8.955 5.974 -4.436 1.00 96.06 97 LEU A O 1
ATOM 798 N N . LYS A 1 98 ? 10.945 5.717 -5.445 1.00 95.06 98 LYS A N 1
ATOM 799 C CA . LYS A 1 98 ? 11.547 4.947 -4.340 1.00 95.06 98 LYS A CA 1
ATOM 800 C C . LYS A 1 98 ? 11.634 5.767 -3.053 1.00 95.06 98 LYS A C 1
ATOM 802 O O . LYS A 1 98 ? 11.263 5.253 -2.004 1.00 95.06 98 LYS A O 1
ATOM 807 N N . HIS A 1 99 ? 12.103 7.013 -3.124 1.00 97.38 99 HIS A N 1
ATOM 808 C CA . HIS A 1 99 ? 12.186 7.883 -1.947 1.00 97.38 99 HIS A CA 1
ATOM 809 C C . HIS A 1 99 ? 10.810 8.174 -1.349 1.00 97.38 99 HIS A C 1
ATOM 811 O O . HIS A 1 99 ? 10.648 8.073 -0.136 1.00 97.38 99 HIS A O 1
ATOM 817 N N . LYS A 1 100 ? 9.816 8.498 -2.184 1.00 97.44 100 LYS A N 1
ATOM 818 C CA . LYS A 1 100 ? 8.432 8.702 -1.730 1.00 97.44 100 LYS A CA 1
ATOM 819 C C . LYS A 1 100 ? 7.900 7.452 -1.034 1.00 97.44 100 LYS A C 1
ATOM 821 O O . LYS A 1 100 ? 7.393 7.553 0.073 1.00 97.44 100 LYS A O 1
ATOM 826 N N . LEU A 1 101 ? 8.109 6.278 -1.630 1.00 96.12 101 LEU A N 1
ATOM 827 C CA . LEU A 1 101 ? 7.665 5.009 -1.058 1.00 96.12 101 LEU A CA 1
ATOM 828 C C . LEU A 1 101 ? 8.305 4.718 0.308 1.00 96.12 101 LEU A C 1
ATOM 830 O O . LEU A 1 101 ? 7.607 4.260 1.207 1.00 96.12 101 LEU A O 1
ATOM 834 N N . ILE A 1 102 ? 9.606 4.991 0.475 1.00 97.19 102 ILE A N 1
ATOM 835 C CA . ILE A 1 102 ? 10.297 4.841 1.768 1.00 97.19 102 ILE A CA 1
ATOM 836 C C . ILE A 1 102 ? 9.638 5.732 2.822 1.00 97.19 102 ILE A C 1
ATOM 838 O O . ILE A 1 102 ? 9.235 5.226 3.864 1.00 97.19 102 ILE A O 1
ATOM 842 N N . LYS A 1 103 ? 9.432 7.016 2.512 1.00 97.69 103 LYS A N 1
ATOM 843 C CA . LYS A 1 103 ? 8.777 7.960 3.429 1.00 97.69 103 LYS A CA 1
ATOM 844 C C . LYS A 1 103 ? 7.357 7.533 3.796 1.00 97.69 103 LYS A C 1
ATOM 846 O O . LYS A 1 103 ? 6.956 7.652 4.948 1.00 97.69 103 LYS A O 1
ATOM 851 N N . THR A 1 104 ? 6.590 7.011 2.839 1.00 97.19 104 THR A N 1
ATOM 852 C CA . THR A 1 104 ? 5.247 6.486 3.117 1.00 97.19 104 THR A CA 1
ATOM 853 C C . THR A 1 104 ? 5.304 5.272 4.050 1.00 97.19 104 THR A C 1
ATOM 855 O O . THR A 1 104 ? 4.474 5.163 4.945 1.00 97.19 104 THR A O 1
ATOM 858 N N . ILE A 1 105 ? 6.285 4.374 3.891 1.00 96.38 105 ILE A N 1
ATOM 859 C CA . ILE A 1 105 ? 6.478 3.217 4.786 1.00 96.38 105 ILE A CA 1
ATOM 860 C C . ILE A 1 105 ? 6.888 3.661 6.197 1.00 96.38 105 ILE A C 1
ATOM 862 O O . ILE A 1 105 ? 6.402 3.093 7.176 1.00 96.38 105 ILE A O 1
ATOM 866 N N . GLU A 1 106 ? 7.750 4.670 6.313 1.00 98.00 106 GLU A N 1
ATOM 867 C CA . GLU A 1 106 ? 8.125 5.269 7.599 1.00 98.00 106 GLU A CA 1
ATOM 868 C C . GLU A 1 106 ? 6.893 5.857 8.300 1.00 98.00 106 GLU A C 1
ATOM 870 O O . GLU A 1 106 ? 6.623 5.499 9.443 1.00 98.00 106 GLU A O 1
ATOM 875 N N . ALA A 1 107 ? 6.075 6.637 7.585 1.00 97.62 107 ALA A N 1
ATOM 876 C CA . ALA A 1 107 ? 4.832 7.198 8.121 1.00 97.62 107 ALA A CA 1
ATOM 877 C C . ALA A 1 107 ? 3.815 6.119 8.542 1.00 97.62 107 ALA A C 1
ATOM 879 O O . ALA A 1 107 ? 3.137 6.268 9.554 1.00 97.62 107 ALA A O 1
ATOM 880 N N . ILE A 1 108 ? 3.705 5.016 7.791 1.00 97.56 108 ILE A N 1
ATOM 881 C CA . ILE A 1 108 ? 2.886 3.855 8.188 1.00 97.56 108 ILE A CA 1
ATOM 882 C C . ILE A 1 108 ? 3.402 3.254 9.496 1.00 97.56 108 ILE A C 1
ATOM 884 O O . ILE A 1 108 ? 2.613 2.921 10.375 1.00 97.56 108 ILE A O 1
ATOM 888 N N . SER A 1 109 ? 4.721 3.104 9.617 1.00 97.56 109 SER A N 1
ATOM 889 C CA . SER A 1 109 ? 5.349 2.513 10.800 1.00 97.56 109 SER A CA 1
ATOM 890 C C . SER A 1 109 ? 5.126 3.377 12.041 1.00 97.56 109 SER A C 1
ATOM 892 O O . SER A 1 109 ? 4.830 2.834 13.098 1.00 97.56 109 SER A O 1
ATOM 894 N N . GLU A 1 110 ? 5.205 4.700 11.893 1.00 97.94 110 GLU A N 1
ATOM 895 C CA . GLU A 1 110 ? 4.883 5.677 12.939 1.00 97.94 110 GLU A CA 1
ATOM 896 C C . GLU A 1 110 ? 3.413 5.566 13.374 1.00 97.94 110 GLU A C 1
ATOM 898 O O . GLU A 1 110 ? 3.141 5.347 14.548 1.00 97.94 110 GLU A O 1
ATOM 903 N N . ILE A 1 111 ? 2.461 5.560 12.430 1.00 97.31 111 ILE A N 1
ATOM 904 C CA . ILE A 1 111 ? 1.030 5.398 12.752 1.00 97.31 111 ILE A CA 1
ATOM 905 C C . ILE A 1 111 ? 0.756 4.078 13.491 1.00 97.31 111 ILE A C 1
ATOM 907 O O . ILE A 1 111 ? -0.078 4.032 14.391 1.00 97.31 111 ILE A O 1
ATOM 911 N N . LEU A 1 112 ? 1.434 2.987 13.121 1.00 96.31 112 LEU A N 1
ATOM 912 C CA . LEU A 1 112 ? 1.287 1.701 13.812 1.00 96.31 112 LEU A CA 1
ATOM 913 C C . LEU A 1 112 ? 1.864 1.726 15.233 1.00 96.31 112 LEU A C 1
ATOM 915 O O . LEU A 1 112 ? 1.353 1.018 16.100 1.00 96.31 112 LEU A O 1
ATOM 919 N N . GLN A 1 113 ? 2.924 2.503 15.468 1.00 96.88 113 GLN A N 1
ATOM 920 C CA . GLN A 1 113 ? 3.487 2.703 16.803 1.00 96.88 113 GLN A CA 1
ATOM 921 C C . GLN A 1 113 ? 2.536 3.519 17.679 1.00 96.88 113 GLN A C 1
ATOM 923 O O . GLN A 1 113 ? 2.246 3.074 18.788 1.00 96.88 113 GLN A O 1
ATOM 928 N N . ASP A 1 114 ? 2.000 4.624 17.156 1.00 95.81 114 ASP A N 1
ATOM 929 C CA . ASP A 1 114 ? 1.002 5.455 17.841 1.00 95.81 114 ASP A CA 1
ATOM 930 C C . ASP A 1 114 ? -0.245 4.631 18.183 1.00 95.81 114 ASP A C 1
ATOM 932 O O . ASP A 1 114 ? -0.656 4.557 19.335 1.00 95.81 114 ASP A O 1
ATOM 936 N N . LEU A 1 115 ? -0.793 3.907 17.197 1.00 94.75 115 LEU A N 1
ATOM 937 C CA . LEU A 1 115 ? -1.955 3.040 17.394 1.00 94.75 115 LEU A CA 1
ATOM 938 C C . LEU A 1 115 ? -1.713 2.008 18.500 1.00 94.75 115 LEU A C 1
ATOM 940 O O . LEU A 1 115 ? -2.612 1.732 19.291 1.00 94.75 115 LEU A O 1
ATOM 944 N N . LYS A 1 116 ? -0.518 1.408 18.534 1.00 94.69 116 LYS A N 1
ATOM 945 C CA . LYS A 1 116 ? -0.163 0.438 19.568 1.00 94.69 116 LYS A CA 1
ATOM 946 C C . LYS A 1 116 ? -0.127 1.108 20.941 1.00 94.69 116 LYS A C 1
ATOM 948 O O . LYS A 1 116 ? -0.742 0.575 21.860 1.00 94.69 116 LYS A O 1
ATOM 953 N N . TYR A 1 117 ? 0.583 2.226 21.069 1.00 94.88 117 TYR A N 1
ATOM 954 C CA . TYR A 1 117 ? 0.730 2.940 22.335 1.00 94.88 117 TYR A CA 1
ATOM 955 C C . TYR A 1 117 ? -0.635 3.348 22.894 1.00 94.88 117 TYR A C 1
ATOM 957 O O . TYR A 1 117 ? -0.990 2.931 23.993 1.00 94.88 117 TYR A O 1
ATOM 965 N N . ASP A 1 118 ? -1.448 4.018 22.079 1.00 93.06 118 ASP A N 1
ATOM 966 C CA . ASP A 1 118 ? -2.773 4.486 22.479 1.00 93.06 118 ASP A CA 1
ATOM 967 C C . ASP A 1 118 ? -3.696 3.306 22.826 1.00 93.06 118 ASP A C 1
ATOM 969 O O . ASP A 1 118 ? -4.522 3.395 23.730 1.00 93.06 118 ASP A O 1
ATOM 973 N N . SER A 1 119 ? -3.553 2.152 22.159 1.00 90.19 119 SER A N 1
ATOM 974 C CA . SER A 1 119 ? -4.345 0.956 22.490 1.00 90.19 119 SER A CA 1
ATOM 975 C C . SER A 1 119 ? -3.975 0.310 23.831 1.00 90.19 119 SER A C 1
ATOM 977 O O . SER A 1 119 ? -4.811 -0.374 24.422 1.00 90.19 119 SER A O 1
ATOM 979 N N . GLU A 1 120 ? -2.735 0.498 24.292 1.00 90.38 120 GLU A N 1
ATOM 980 C CA . GLU A 1 120 ? -2.228 -0.009 25.573 1.00 90.38 120 GLU A CA 1
ATOM 981 C C . GLU A 1 120 ? -2.501 0.974 26.727 1.00 90.38 120 GLU A C 1
ATOM 983 O O . GLU A 1 120 ? -2.479 0.561 27.890 1.00 90.38 120 GLU A O 1
ATOM 988 N N . GLU A 1 121 ? -2.802 2.244 26.430 1.00 79.31 121 GLU A N 1
ATOM 989 C CA . GLU A 1 121 ? -3.288 3.202 27.421 1.00 79.31 121 GLU A CA 1
ATOM 990 C C . GLU A 1 121 ? -4.688 2.795 27.909 1.00 79.31 121 GLU A C 1
ATOM 992 O O . GLU A 1 121 ? -5.697 2.842 27.193 1.00 79.31 121 GLU A O 1
ATOM 997 N N . VAL A 1 122 ? -4.721 2.340 29.160 1.00 58.91 122 VAL A N 1
ATOM 998 C CA . VAL A 1 122 ? -5.941 2.093 29.924 1.00 58.91 122 VAL A CA 1
ATOM 999 C C . VAL A 1 122 ? -6.294 3.415 30.607 1.00 58.91 122 VAL A C 1
ATOM 1001 O O . VAL A 1 122 ? -5.539 3.851 31.478 1.00 58.91 122 VAL A O 1
ATOM 1004 N N . GLU A 1 123 ? -7.382 4.067 30.186 1.00 55.03 123 GLU A N 1
ATOM 1005 C CA . GLU A 1 123 ? -7.993 5.169 30.958 1.00 55.03 123 GLU A CA 1
ATOM 1006 C C . GLU A 1 123 ? -8.428 4.704 32.356 1.00 55.03 123 GLU A C 1
ATOM 1008 O O . GLU A 1 123 ? -8.972 3.577 32.477 1.00 55.03 123 GLU A O 1
#

InterPro domains:
  IPR039491 Required for excision 1-B domain-containing protein [PF14966] (2-78)
  IPR039491 Required for excision 1-B domain-containing protein [PTHR28309] (2-122)

pLDDT: mean 90.55, std 7.46, range [55.03, 98.0]

Radius of gyration: 18.52 Å; chains: 1; bounding box: 38×26×56 Å

Organism: Mycteria americana (NCBI:txid33587)

Foldseek 3Di:
DVLLVVQLVCPPPGPVVVSVVVVVVVVVVVVVVLVVLQVVLCCCVPPVVNPVLSVLSVVLSVLVVVLVVLVVQLSVLVSCCSVPVVDPVSVVSNVVSVVVNVVSVVVNVVSVVSSVVSVPDDD